Protein AF-A0AAV4L9K9-F1 (afdb_monomer_lite)

Organism: NCBI:txid2771369

Structure (mmCIF, N/CA/C/O backbone):
data_AF-A0AAV4L9K9-F1
#
_entry.id   AF-A0AAV4L9K9-F1
#
loop_
_atom_site.group_PDB
_atom_site.id
_atom_site.type_symbol
_atom_site.label_atom_id
_atom_site.label_alt_id
_atom_site.label_comp_id
_atom_site.label_asym_id
_atom_site.label_entity_id
_atom_site.label_seq_id
_atom_site.pdbx_PDB_ins_code
_atom_site.Cartn_x
_atom_site.Cartn_y
_atom_site.Cartn_z
_atom_site.occupancy
_atom_site.B_iso_or_equiv
_atom_site.auth_seq_id
_atom_site.auth_comp_id
_atom_site.auth_asym_id
_atom_site.auth_atom_id
_atom_site.pdbx_PDB_model_num
ATOM 1 N N . MET A 1 1 ? 15.169 -2.298 -7.541 1.00 57.03 1 MET A N 1
ATOM 2 C CA . MET A 1 1 ? 16.252 -2.962 -6.769 1.00 57.03 1 MET A CA 1
ATOM 3 C C . MET A 1 1 ? 15.955 -4.412 -6.360 1.00 57.03 1 MET A C 1
ATOM 5 O O . MET A 1 1 ? 16.905 -5.171 -6.265 1.00 57.03 1 MET A O 1
ATOM 9 N N . ILE A 1 2 ? 14.699 -4.859 -6.186 1.00 55.94 2 ILE A N 1
ATOM 10 C CA . ILE A 1 2 ? 14.401 -6.297 -5.949 1.00 55.94 2 ILE A CA 1
ATOM 11 C C . ILE A 1 2 ? 14.687 -7.193 -7.171 1.00 55.94 2 ILE A C 1
ATOM 13 O O . ILE A 1 2 ? 15.205 -8.294 -7.009 1.00 55.94 2 ILE A O 1
ATOM 17 N N . TYR A 1 3 ? 14.439 -6.697 -8.388 1.00 52.16 3 TYR A N 1
ATOM 18 C CA . TYR A 1 3 ? 14.710 -7.429 -9.639 1.00 52.16 3 TYR A CA 1
ATOM 19 C C . TYR A 1 3 ? 16.200 -7.645 -9.936 1.00 52.16 3 TYR A C 1
ATOM 21 O O . TYR A 1 3 ? 16.526 -8.395 -10.839 1.00 52.16 3 TYR A O 1
ATOM 29 N N . LEU A 1 4 ? 17.090 -6.976 -9.194 1.00 53.81 4 LEU A N 1
ATOM 30 C CA . LEU A 1 4 ? 18.540 -7.177 -9.289 1.00 53.81 4 LEU A CA 1
ATOM 31 C C . LEU A 1 4 ? 19.038 -8.300 -8.365 1.00 53.81 4 LEU A C 1
ATOM 33 O O . LEU A 1 4 ? 20.179 -8.723 -8.486 1.00 53.81 4 LEU A O 1
ATOM 37 N N . VAL A 1 5 ? 18.214 -8.731 -7.403 1.00 55.88 5 VAL A N 1
ATOM 38 C CA . VAL A 1 5 ? 18.561 -9.767 -6.412 1.00 55.88 5 VAL A CA 1
ATOM 39 C C . VAL A 1 5 ? 17.814 -11.072 -6.697 1.00 55.88 5 VAL A C 1
ATOM 41 O O . VAL A 1 5 ? 18.295 -12.148 -6.358 1.00 55.88 5 VAL A O 1
ATOM 44 N N . PHE A 1 6 ? 16.647 -10.989 -7.338 1.00 59.50 6 PHE A N 1
ATOM 45 C CA . PHE A 1 6 ? 15.855 -12.143 -7.740 1.00 59.50 6 PHE A CA 1
ATOM 46 C C . PHE A 1 6 ? 15.529 -12.065 -9.235 1.00 59.50 6 PHE A C 1
ATOM 48 O O . PHE A 1 6 ? 14.502 -11.500 -9.615 1.00 59.50 6 PHE A O 1
ATOM 55 N N . ASP A 1 7 ? 16.375 -12.680 -10.065 1.00 56.25 7 ASP A N 1
ATOM 56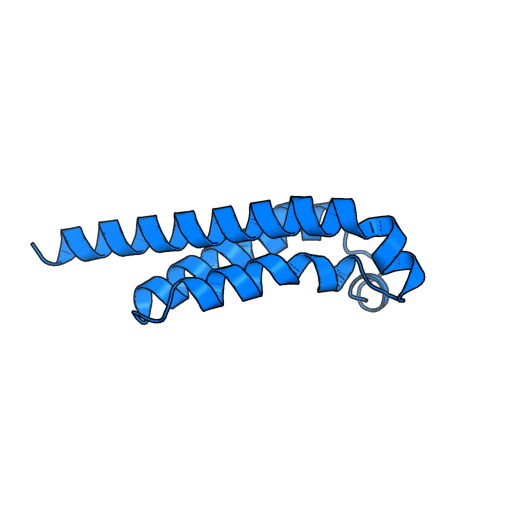 C CA . ASP A 1 7 ? 16.288 -12.667 -11.539 1.00 56.25 7 ASP A CA 1
ATOM 57 C C . ASP A 1 7 ? 14.952 -13.197 -12.111 1.00 56.25 7 ASP A C 1
ATOM 59 O O . ASP A 1 7 ? 14.640 -12.980 -13.278 1.00 56.25 7 ASP A O 1
ATOM 63 N N . TYR A 1 8 ? 14.131 -13.867 -11.293 1.00 59.62 8 TYR A N 1
ATOM 64 C CA . TYR A 1 8 ? 12.892 -14.538 -11.714 1.00 59.62 8 TYR A CA 1
ATOM 65 C C . TYR A 1 8 ? 11.608 -13.982 -11.086 1.00 59.62 8 TYR A C 1
ATOM 67 O O . TYR A 1 8 ? 10.522 -14.518 -11.328 1.00 59.62 8 TYR A O 1
ATOM 75 N N . VAL A 1 9 ? 11.676 -12.933 -10.260 1.00 64.19 9 VAL A N 1
ATOM 76 C CA . VAL A 1 9 ? 10.454 -12.405 -9.635 1.00 64.19 9 VAL A CA 1
ATOM 77 C C . VAL A 1 9 ? 9.693 -11.569 -10.652 1.00 64.19 9 VAL A C 1
ATOM 79 O O . VAL A 1 9 ? 10.069 -10.444 -10.974 1.00 64.19 9 VAL A O 1
ATOM 82 N N . ASN A 1 10 ? 8.586 -12.131 -11.137 1.00 74.56 10 ASN A N 1
ATOM 83 C CA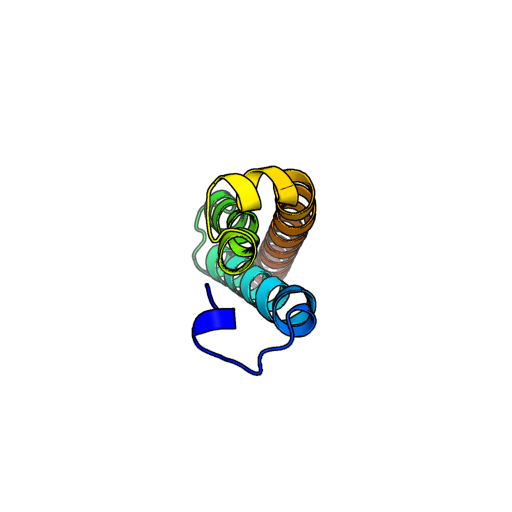 . ASN A 1 10 ? 7.675 -11.450 -12.041 1.00 74.56 10 ASN A CA 1
ATOM 84 C C . ASN A 1 10 ? 7.187 -10.126 -11.399 1.00 74.56 10 ASN A C 1
ATOM 86 O O . ASN A 1 10 ? 6.555 -10.165 -10.334 1.00 74.56 10 ASN A O 1
ATOM 90 N N . PRO A 1 11 ? 7.422 -8.966 -12.043 1.00 74.00 11 PRO A N 1
ATOM 91 C CA . PRO A 1 11 ? 7.014 -7.656 -11.535 1.00 74.00 11 PRO A CA 1
ATOM 92 C C . PRO A 1 11 ? 5.533 -7.535 -11.178 1.00 74.00 11 PRO A C 1
ATOM 94 O O . PRO A 1 11 ? 5.157 -6.825 -10.237 1.00 74.00 11 PRO A O 1
ATOM 97 N N . PHE A 1 12 ? 4.681 -8.270 -11.892 1.00 80.62 12 PHE A N 1
ATOM 98 C CA . PHE A 1 12 ? 3.251 -8.307 -11.629 1.00 80.62 12 PHE A CA 1
ATOM 99 C C . PHE 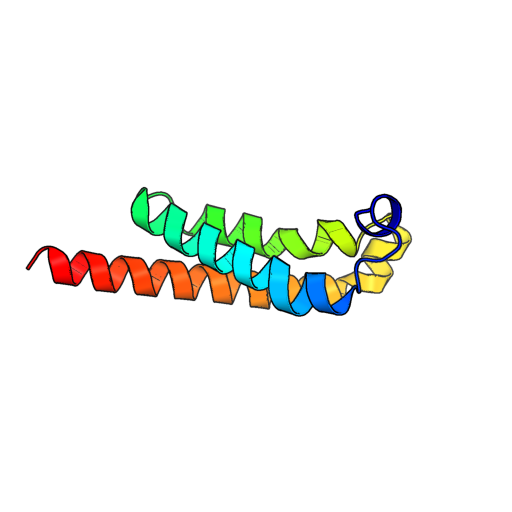A 1 12 ? 2.926 -9.009 -10.314 1.00 80.62 12 PHE A C 1
ATOM 101 O O . PHE A 1 12 ? 2.030 -8.562 -9.608 1.00 80.62 12 PHE A O 1
ATOM 108 N N . ILE A 1 13 ? 3.668 -10.051 -9.928 1.00 83.69 13 ILE A N 1
ATOM 109 C CA . ILE A 1 13 ? 3.445 -10.745 -8.651 1.00 83.69 13 ILE A CA 1
ATOM 110 C C . ILE A 1 13 ? 3.805 -9.819 -7.485 1.00 83.69 13 ILE A C 1
ATOM 112 O O . ILE A 1 13 ? 3.067 -9.732 -6.504 1.00 83.69 13 ILE A O 1
ATOM 116 N N . LEU A 1 14 ? 4.906 -9.075 -7.603 1.00 83.25 14 LEU A N 1
ATOM 117 C CA . LEU A 1 14 ? 5.306 -8.113 -6.577 1.00 83.25 14 LEU A CA 1
ATOM 118 C C . LEU A 1 14 ? 4.239 -7.029 -6.377 1.00 83.25 14 LEU A C 1
ATOM 120 O O . LEU A 1 14 ? 3.800 -6.784 -5.253 1.00 83.25 14 LEU A O 1
ATOM 124 N N . THR A 1 15 ? 3.783 -6.448 -7.485 1.00 85.12 15 THR A N 1
ATOM 125 C CA . THR A 1 15 ? 2.815 -5.345 -7.502 1.00 85.12 15 THR A CA 1
ATOM 126 C C . THR A 1 15 ? 1.412 -5.802 -7.088 1.00 85.12 15 THR A C 1
ATOM 128 O O . THR A 1 15 ? 0.758 -5.158 -6.280 1.00 85.12 15 THR A O 1
ATOM 131 N N . LEU A 1 16 ? 0.925 -6.928 -7.608 1.00 86.81 16 LEU A N 1
ATOM 132 C CA . LEU A 1 16 ? -0.476 -7.333 -7.450 1.00 86.81 16 LEU A CA 1
ATOM 133 C C . LEU A 1 16 ? -0.719 -8.261 -6.258 1.00 86.81 16 LEU A C 1
ATOM 135 O O . LEU A 1 16 ? -1.859 -8.384 -5.817 1.00 86.81 16 LEU A O 1
ATOM 139 N N . VAL A 1 17 ? 0.321 -8.916 -5.735 1.00 87.62 17 VAL A N 1
ATOM 140 C CA . VAL A 1 17 ? 0.178 -9.905 -4.657 1.00 87.62 17 VAL A CA 1
ATOM 141 C C . VAL A 1 17 ? 0.921 -9.454 -3.410 1.00 87.62 17 VAL A C 1
ATOM 143 O O . VAL A 1 17 ? 0.298 -9.217 -2.374 1.00 87.62 17 VAL A O 1
ATOM 146 N N . PHE A 1 18 ? 2.243 -9.295 -3.493 1.00 88.50 18 PHE A N 1
ATOM 147 C CA . PHE A 1 18 ? 3.057 -9.044 -2.302 1.00 88.50 18 PHE A CA 1
ATOM 148 C C . PHE A 1 18 ? 2.789 -7.672 -1.681 1.00 88.50 18 PHE A C 1
ATOM 150 O O . PHE A 1 18 ? 2.566 -7.591 -0.474 1.00 88.50 18 PHE A O 1
ATOM 157 N N . CYS A 1 19 ? 2.769 -6.596 -2.470 1.00 90.12 19 CYS A N 1
ATOM 158 C CA . CYS A 1 19 ? 2.545 -5.255 -1.929 1.00 90.12 19 CYS A CA 1
ATOM 159 C C . CYS A 1 19 ? 1.161 -5.091 -1.273 1.00 90.12 19 CYS A C 1
ATOM 161 O O . CYS A 1 19 ? 1.124 -4.661 -0.118 1.00 90.12 19 CYS A O 1
ATOM 163 N N . PRO A 1 20 ? 0.042 -5.503 -1.903 1.00 90.12 20 PRO A N 1
ATOM 164 C CA . PRO A 1 20 ? -1.268 -5.491 -1.258 1.00 90.12 20 PRO A CA 1
ATOM 165 C C . PRO A 1 20 ? -1.306 -6.332 0.018 1.00 90.12 20 PRO A C 1
ATOM 167 O O . PRO A 1 20 ? -1.859 -5.887 1.024 1.00 90.12 20 PRO A O 1
ATOM 170 N N . LEU A 1 21 ? -0.679 -7.515 0.015 1.00 92.81 21 LEU A N 1
ATOM 171 C CA . LEU A 1 21 ? -0.622 -8.380 1.192 1.00 92.81 21 LEU A CA 1
ATOM 172 C C . LEU A 1 21 ? 0.122 -7.701 2.351 1.00 92.81 21 LEU A C 1
ATOM 174 O O . LEU A 1 21 ? -0.382 -7.673 3.473 1.00 92.81 21 LEU A O 1
ATOM 178 N N . ILE A 1 22 ? 1.277 -7.087 2.080 1.00 92.38 22 ILE A N 1
ATOM 179 C CA . ILE A 1 22 ? 2.038 -6.323 3.078 1.00 92.38 22 ILE A CA 1
ATOM 180 C C . ILE A 1 22 ? 1.204 -5.147 3.603 1.00 92.38 22 ILE A C 1
ATOM 182 O O . ILE A 1 22 ? 1.161 -4.923 4.814 1.00 92.38 22 ILE A O 1
ATOM 186 N N . SER A 1 23 ? 0.491 -4.424 2.737 1.00 92.69 23 SER A N 1
ATOM 187 C CA . SER A 1 23 ? -0.401 -3.334 3.149 1.00 92.69 23 SER A CA 1
ATOM 188 C C . SER A 1 23 ? -1.526 -3.802 4.070 1.00 92.69 23 SER A C 1
ATOM 190 O O . SER A 1 23 ? -1.804 -3.143 5.075 1.00 92.69 23 SER A O 1
ATOM 192 N N . VAL A 1 24 ? -2.142 -4.954 3.787 1.00 93.75 24 VAL A N 1
ATOM 193 C CA . VAL A 1 24 ? -3.144 -5.563 4.677 1.00 93.75 24 VAL A CA 1
ATOM 194 C C . VAL A 1 24 ? -2.529 -5.886 6.037 1.00 93.75 24 VAL A C 1
ATOM 196 O O . VAL A 1 24 ? -3.095 -5.505 7.065 1.00 93.75 24 VAL A O 1
ATOM 199 N N . LEU A 1 25 ? -1.365 -6.542 6.056 1.00 93.56 25 LEU A N 1
ATOM 200 C CA . LEU A 1 25 ? -0.678 -6.921 7.291 1.00 93.56 25 LEU A CA 1
ATOM 201 C C . LEU A 1 25 ? -0.302 -5.697 8.129 1.00 93.56 25 LEU A C 1
ATOM 203 O O . LEU A 1 25 ? -0.562 -5.682 9.331 1.00 93.56 25 LEU A O 1
ATOM 207 N N . LEU A 1 26 ? 0.228 -4.640 7.507 1.00 91.81 26 LEU A N 1
ATOM 208 C CA . LEU A 1 26 ? 0.525 -3.376 8.182 1.00 91.81 26 LEU A CA 1
ATOM 209 C C . LEU A 1 26 ? -0.746 -2.745 8.759 1.00 91.81 26 LEU A C 1
ATOM 211 O O . LEU A 1 26 ? -0.773 -2.374 9.933 1.00 91.81 26 LEU A O 1
ATOM 215 N N . GLY A 1 27 ? -1.818 -2.655 7.971 1.00 89.62 27 GLY A N 1
ATOM 216 C CA . GLY A 1 27 ? -3.099 -2.121 8.432 1.00 89.62 27 GLY A CA 1
ATOM 217 C C . GLY A 1 27 ? -3.645 -2.875 9.648 1.00 89.62 27 GLY A C 1
ATOM 218 O O . GLY A 1 27 ? -3.998 -2.263 10.661 1.00 89.62 27 GLY A O 1
ATOM 219 N N . ALA A 1 28 ? -3.654 -4.207 9.578 1.00 90.12 28 ALA A N 1
ATOM 220 C CA . ALA A 1 28 ? -4.107 -5.080 10.655 1.00 90.12 28 ALA A CA 1
ATOM 221 C C . ALA A 1 28 ? -3.223 -4.968 11.908 1.00 90.12 28 ALA A C 1
ATOM 223 O O . ALA A 1 28 ? -3.730 -4.786 13.016 1.00 90.12 28 ALA A O 1
ATOM 224 N N . TRP A 1 29 ? -1.901 -5.011 11.739 1.00 90.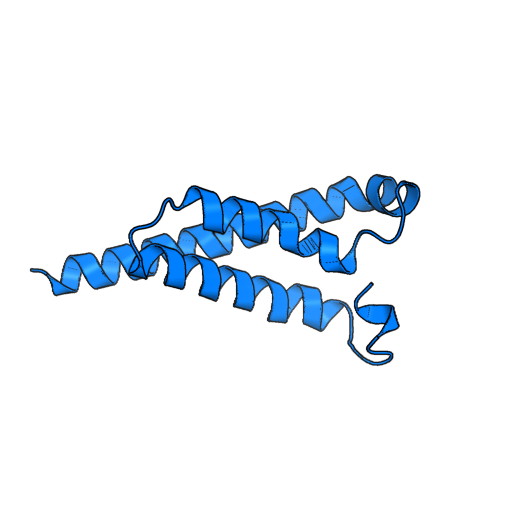19 29 TRP A N 1
ATOM 225 C CA . TRP A 1 29 ? -0.928 -4.917 12.826 1.00 90.19 29 TRP A CA 1
ATOM 226 C C . TRP A 1 29 ? -1.048 -3.605 13.604 1.00 90.19 29 TRP A C 1
ATOM 228 O O . TRP A 1 29 ? -1.143 -3.604 14.835 1.00 90.19 29 TRP A O 1
ATOM 238 N N . PHE A 1 30 ? -1.135 -2.474 12.900 1.00 88.75 30 PHE A N 1
ATOM 239 C CA . PHE A 1 30 ? -1.289 -1.168 13.543 1.00 88.75 30 PHE A CA 1
ATOM 240 C C . PHE A 1 30 ? -2.634 -1.025 14.269 1.00 88.75 30 PHE A C 1
ATOM 242 O O . PHE A 1 30 ? -2.670 -0.444 15.361 1.00 88.75 30 PHE A O 1
ATOM 249 N N . ALA A 1 31 ? -3.709 -1.618 13.736 1.00 87.12 31 ALA A N 1
ATOM 250 C CA . ALA A 1 31 ? -4.997 -1.682 14.427 1.00 87.12 31 ALA A CA 1
ATOM 251 C C . ALA A 1 31 ? -4.914 -2.505 15.725 1.00 87.12 31 ALA A C 1
ATOM 253 O O . ALA A 1 31 ? -5.457 -2.103 16.764 1.00 87.12 31 ALA A O 1
ATOM 254 N N . MET A 1 32 ? -4.184 -3.626 15.710 1.00 86.50 32 MET A N 1
ATOM 255 C CA . MET A 1 32 ? -3.949 -4.437 16.907 1.00 86.50 32 MET A CA 1
ATOM 256 C C . MET A 1 32 ? -3.175 -3.651 17.973 1.00 86.50 32 MET A C 1
ATOM 258 O O . MET A 1 32 ? -3.601 -3.610 19.130 1.00 86.50 32 MET A O 1
ATOM 262 N N . MET A 1 33 ? -2.122 -2.930 17.589 1.00 84.94 33 MET A N 1
ATOM 263 C CA . MET A 1 33 ? -1.292 -2.160 18.522 1.00 84.94 33 MET A CA 1
ATOM 264 C C . MET A 1 33 ? -1.905 -0.832 19.005 1.00 84.94 33 MET A C 1
ATOM 266 O O . MET A 1 33 ? -1.274 -0.133 19.794 1.00 84.94 33 MET A O 1
ATOM 270 N N . ARG A 1 34 ? -3.106 -0.445 18.538 1.00 75.69 34 ARG A N 1
ATOM 271 C CA . ARG A 1 34 ? -3.709 0.891 18.771 1.00 75.69 34 ARG A CA 1
ATOM 272 C C . ARG A 1 34 ? -2.791 2.055 18.372 1.00 75.69 34 ARG A C 1
ATOM 274 O O . ARG A 1 34 ? -2.909 3.158 18.905 1.00 75.69 34 ARG A O 1
ATOM 281 N N . LYS A 1 35 ? -1.855 1.819 17.452 1.00 73.94 35 LYS A N 1
ATOM 282 C CA . LYS A 1 35 ? -0.938 2.859 16.978 1.00 73.94 35 LYS A CA 1
ATOM 283 C C . LYS A 1 35 ? -1.620 3.718 15.917 1.00 73.94 35 LYS A C 1
ATOM 285 O O . LYS A 1 35 ? -2.661 3.365 15.368 1.00 73.94 35 LYS A O 1
ATOM 290 N N . LYS A 1 36 ? -1.040 4.888 15.643 1.00 77.38 36 LYS A N 1
ATOM 291 C CA . LYS A 1 36 ? -1.611 5.849 14.695 1.00 77.38 36 LYS A CA 1
ATOM 292 C C . LYS A 1 36 ? -1.719 5.213 13.303 1.00 77.38 36 LYS A C 1
ATOM 294 O O . LYS A 1 36 ? -0.696 4.921 12.687 1.00 77.38 36 LYS A O 1
ATOM 299 N N . LYS A 1 37 ? -2.952 5.100 12.790 1.00 79.81 37 LYS A N 1
ATOM 300 C CA . LYS A 1 37 ? -3.285 4.650 11.420 1.00 79.81 37 LYS A CA 1
ATOM 301 C C . LYS A 1 37 ? -2.433 5.308 10.328 1.00 79.81 37 LYS A C 1
ATOM 303 O O . LYS A 1 37 ? -2.165 4.698 9.303 1.00 79.81 37 LYS A O 1
ATOM 308 N N . LEU A 1 38 ? -1.983 6.541 10.576 1.00 86.06 38 LEU A N 1
ATOM 309 C CA . LEU A 1 38 ? -1.172 7.324 9.650 1.00 86.06 38 LEU A CA 1
ATOM 310 C C . LEU A 1 38 ? 0.152 6.634 9.293 1.00 86.06 38 LEU A C 1
ATOM 312 O O . LEU A 1 38 ? 0.574 6.710 8.149 1.00 86.06 38 LEU A O 1
ATOM 316 N N . ILE A 1 39 ? 0.776 5.916 10.233 1.00 85.88 39 ILE A N 1
ATOM 317 C CA . ILE A 1 39 ? 2.064 5.255 9.979 1.00 85.88 39 ILE A CA 1
ATOM 318 C C . ILE A 1 39 ? 1.884 4.103 8.982 1.00 85.88 39 ILE A C 1
ATOM 320 O O . ILE A 1 39 ? 2.625 4.025 8.010 1.00 85.88 39 ILE A O 1
ATOM 324 N N . ALA A 1 40 ? 0.863 3.258 9.164 1.00 84.06 40 ALA A N 1
ATOM 325 C CA . ALA A 1 40 ? 0.568 2.170 8.228 1.00 84.06 40 ALA A CA 1
ATOM 326 C C . ALA A 1 40 ? 0.258 2.688 6.813 1.00 84.06 40 ALA A C 1
ATOM 328 O O . ALA A 1 40 ? 0.660 2.067 5.829 1.00 84.06 40 ALA A O 1
ATOM 329 N N . LEU A 1 41 ? -0.416 3.839 6.718 1.00 88.56 41 LEU A N 1
ATOM 330 C CA . LEU A 1 41 ? -0.727 4.493 5.447 1.00 88.56 41 LEU A CA 1
ATOM 331 C C . LEU A 1 41 ? 0.527 5.003 4.745 1.00 88.56 41 LEU A C 1
ATOM 333 O O . LEU A 1 41 ? 0.731 4.688 3.579 1.00 88.56 41 LEU A O 1
ATOM 337 N N . VAL A 1 42 ? 1.373 5.747 5.461 1.00 90.56 42 VAL A N 1
ATOM 338 C CA . VAL A 1 42 ? 2.614 6.302 4.906 1.00 90.56 42 VAL A CA 1
ATOM 339 C C . VAL A 1 42 ? 3.549 5.182 4.462 1.00 9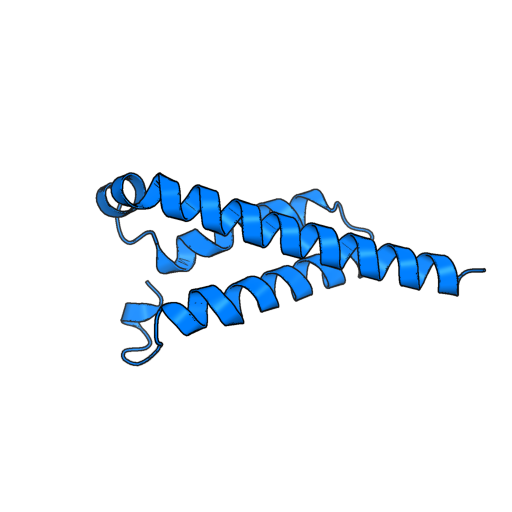0.56 42 VAL A C 1
ATOM 341 O O . VAL A 1 42 ? 4.048 5.218 3.344 1.00 90.56 42 VAL A O 1
ATOM 344 N N . VAL A 1 43 ? 3.733 4.144 5.283 1.00 90.00 43 VAL A N 1
ATOM 345 C CA . VAL A 1 43 ? 4.586 3.004 4.912 1.00 90.00 43 VAL A CA 1
ATOM 346 C C . VAL A 1 43 ? 4.029 2.285 3.680 1.00 90.00 43 VAL A C 1
ATOM 348 O O . VAL A 1 43 ? 4.782 1.984 2.760 1.00 90.00 43 VAL A O 1
ATOM 351 N N . SER A 1 44 ? 2.710 2.073 3.611 1.00 90.06 44 SER A N 1
ATOM 352 C CA . SER A 1 44 ? 2.084 1.419 2.453 1.00 90.06 44 SER A CA 1
ATOM 353 C C . SER A 1 44 ? 2.157 2.262 1.178 1.00 90.06 44 SER A C 1
ATOM 355 O O . SER A 1 44 ? 2.341 1.718 0.096 1.00 90.06 44 SER A O 1
ATOM 357 N N . PHE A 1 45 ? 2.074 3.586 1.300 1.00 91.31 45 PHE A N 1
ATOM 358 C CA . PHE A 1 45 ? 2.209 4.519 0.181 1.00 91.31 45 PHE A CA 1
ATOM 359 C C . PHE A 1 45 ? 3.619 4.519 -0.429 1.00 91.31 45 PHE A C 1
ATOM 361 O O . PHE A 1 45 ? 3.793 4.765 -1.621 1.00 91.31 45 PHE A O 1
ATOM 368 N N . VAL A 1 46 ? 4.634 4.224 0.384 1.00 90.44 46 VAL A N 1
ATOM 369 C CA . VAL A 1 46 ? 6.044 4.217 -0.024 1.00 90.44 46 VAL A CA 1
ATOM 370 C C . VAL A 1 46 ? 6.486 2.846 -0.565 1.00 90.44 46 VAL A C 1
ATOM 372 O O . VAL A 1 46 ? 7.479 2.778 -1.282 1.00 90.44 46 VAL A O 1
ATOM 375 N N . LEU A 1 47 ? 5.724 1.766 -0.331 1.00 87.81 47 LEU A N 1
ATOM 376 C CA . LEU A 1 47 ? 6.013 0.415 -0.853 1.00 87.81 47 LEU A CA 1
ATOM 377 C C . LEU A 1 47 ? 6.357 0.354 -2.353 1.00 87.81 47 LEU A C 1
ATOM 379 O O . LEU A 1 47 ? 7.308 -0.357 -2.686 1.00 87.81 47 LEU A O 1
ATOM 383 N N . PRO A 1 48 ? 5.665 1.073 -3.265 1.00 84.88 48 PRO A N 1
ATOM 384 C CA . PRO A 1 48 ? 5.984 1.001 -4.685 1.00 84.88 48 PRO A CA 1
ATOM 385 C C . PRO A 1 48 ? 7.407 1.463 -5.013 1.00 84.88 48 PRO A C 1
ATOM 387 O O . PRO A 1 48 ? 7.997 1.007 -5.991 1.00 84.88 48 PRO A O 1
ATOM 390 N N . LEU A 1 49 ? 8.002 2.323 -4.178 1.00 84.44 49 LEU A N 1
ATOM 391 C CA . LEU A 1 49 ? 9.371 2.791 -4.387 1.00 84.44 49 LEU A CA 1
ATOM 392 C C . LEU A 1 49 ? 10.393 1.649 -4.330 1.00 84.44 49 LEU A C 1
ATOM 394 O O . LEU A 1 49 ? 11.404 1.715 -5.019 1.00 84.44 49 LEU A O 1
ATOM 398 N N . LEU A 1 50 ? 10.118 0.556 -3.609 1.00 79.81 50 LEU A N 1
ATOM 399 C CA . LEU A 1 50 ? 11.036 -0.589 -3.516 1.00 79.81 50 LEU A CA 1
ATOM 400 C C . LEU A 1 50 ? 11.353 -1.225 -4.883 1.00 79.81 50 LEU A C 1
ATOM 402 O O . LEU A 1 50 ? 12.403 -1.855 -5.065 1.00 79.81 50 LEU A O 1
ATOM 406 N N . TYR A 1 51 ? 10.452 -1.062 -5.853 1.00 76.25 51 TYR A N 1
ATOM 407 C CA . TYR A 1 51 ? 10.587 -1.650 -7.181 1.00 76.25 51 TYR A CA 1
ATOM 408 C C . TYR A 1 51 ? 10.496 -0.650 -8.336 1.00 76.25 51 TYR A C 1
ATOM 410 O O . TYR A 1 51 ? 10.943 -0.991 -9.426 1.00 76.25 51 TYR A O 1
ATOM 418 N N . ILE A 1 52 ? 9.982 0.563 -8.111 1.00 74.25 52 ILE A N 1
ATOM 419 C CA . ILE A 1 52 ? 9.869 1.604 -9.143 1.00 74.25 52 ILE A CA 1
ATOM 420 C C . ILE A 1 52 ? 11.133 2.468 -9.254 1.00 74.25 52 ILE A C 1
ATOM 422 O O . ILE A 1 52 ? 11.478 2.883 -10.354 1.00 74.25 52 ILE A O 1
ATOM 426 N N . THR A 1 53 ? 11.843 2.752 -8.157 1.00 72.19 53 THR A N 1
ATOM 427 C CA . THR A 1 53 ? 13.008 3.653 -8.199 1.00 72.19 53 THR A CA 1
ATOM 428 C C . THR A 1 53 ? 14.322 2.877 -8.171 1.00 72.19 53 THR A C 1
ATOM 430 O O . THR A 1 53 ? 14.612 2.145 -7.224 1.00 72.19 53 THR A O 1
ATOM 433 N N . SER A 1 54 ? 15.125 3.056 -9.219 1.00 72.44 54 SER A N 1
ATOM 434 C CA . SER A 1 54 ? 16.537 2.635 -9.265 1.00 72.44 54 SER A CA 1
ATOM 435 C C . SER A 1 54 ? 17.477 3.843 -9.362 1.00 72.44 54 SER A C 1
ATOM 437 O O . SER A 1 54 ? 18.601 3.790 -8.877 1.00 72.44 54 SER A O 1
ATOM 439 N N . ASP A 1 55 ? 16.983 4.949 -9.917 1.00 81.31 55 ASP A N 1
ATOM 440 C CA . ASP A 1 55 ? 17.657 6.233 -10.067 1.00 81.31 55 ASP A CA 1
ATOM 441 C C . ASP A 1 55 ? 16.607 7.360 -10.170 1.00 81.31 55 ASP A C 1
ATOM 443 O O . ASP A 1 55 ? 15.410 7.105 -10.347 1.00 81.31 55 ASP A O 1
ATOM 447 N N . TRP A 1 56 ? 17.055 8.614 -10.056 1.00 82.62 56 TRP A N 1
ATOM 448 C CA . TRP A 1 56 ? 16.171 9.784 -10.031 1.00 82.62 56 TRP A CA 1
ATOM 449 C C . TRP A 1 56 ? 15.389 9.988 -11.338 1.00 82.62 56 TRP A C 1
ATOM 451 O O . TRP A 1 56 ? 14.231 10.405 -11.300 1.00 82.62 56 TRP A O 1
ATOM 461 N N . ASN A 1 57 ? 15.972 9.640 -12.490 1.00 85.50 57 ASN A N 1
ATOM 462 C CA . ASN A 1 57 ? 15.300 9.778 -13.783 1.00 85.50 57 ASN A CA 1
ATOM 463 C C . ASN A 1 57 ? 14.191 8.731 -13.927 1.00 85.50 57 ASN A C 1
ATOM 465 O O . ASN A 1 57 ? 13.075 9.060 -14.335 1.00 85.50 57 ASN A O 1
ATOM 469 N N . THR A 1 58 ? 14.457 7.492 -13.507 1.00 82.44 58 THR A N 1
ATOM 470 C CA . THR A 1 58 ? 13.449 6.426 -13.457 1.00 82.44 58 THR A CA 1
ATOM 471 C C . THR A 1 58 ? 12.320 6.765 -12.483 1.00 82.44 58 THR A C 1
ATOM 473 O O . THR A 1 58 ? 11.156 6.504 -12.788 1.00 82.44 58 THR A O 1
ATOM 476 N N . PHE A 1 59 ? 12.618 7.394 -11.341 1.00 84.12 59 PHE A N 1
ATOM 477 C CA . PHE A 1 59 ? 11.582 7.858 -10.415 1.00 84.12 59 PHE A CA 1
ATOM 478 C C . PHE A 1 59 ? 10.655 8.898 -11.060 1.00 84.12 59 PHE A C 1
ATOM 480 O O . PHE A 1 59 ? 9.437 8.732 -11.007 1.00 84.12 59 PHE A O 1
ATOM 487 N N . ILE A 1 60 ? 11.210 9.924 -11.716 1.00 87.44 60 ILE A N 1
ATOM 488 C CA . ILE A 1 60 ? 10.419 10.961 -12.399 1.00 87.44 60 ILE A CA 1
ATOM 489 C C . ILE A 1 60 ? 9.547 10.343 -13.498 1.00 87.44 60 ILE A C 1
ATOM 491 O O . ILE A 1 60 ? 8.355 10.639 -13.575 1.00 87.44 60 ILE A O 1
ATOM 495 N N . ALA A 1 61 ? 10.108 9.434 -14.300 1.00 87.38 61 ALA A N 1
ATOM 496 C CA . ALA A 1 61 ? 9.377 8.749 -15.365 1.00 87.38 61 ALA A CA 1
ATOM 497 C C . ALA A 1 61 ? 8.210 7.890 -14.841 1.00 87.38 61 ALA A C 1
ATOM 499 O O . ALA A 1 61 ? 7.213 7.706 -15.535 1.00 87.38 61 ALA A O 1
ATOM 500 N N . ASN A 1 62 ? 8.305 7.392 -13.606 1.00 87.00 62 ASN A N 1
ATOM 501 C CA . ASN A 1 62 ? 7.306 6.519 -12.993 1.00 87.00 62 ASN A CA 1
ATOM 502 C C . ASN A 1 62 ? 6.516 7.187 -11.854 1.00 87.00 62 ASN A C 1
ATOM 504 O O . ASN A 1 62 ? 5.821 6.501 -11.100 1.00 87.00 62 ASN A O 1
ATOM 508 N N . LEU A 1 63 ? 6.572 8.517 -11.729 1.00 88.94 63 LEU A N 1
ATOM 509 C CA . LEU A 1 63 ? 5.914 9.257 -10.649 1.00 88.94 63 LEU A CA 1
ATOM 510 C C . LEU A 1 63 ? 4.399 8.995 -10.609 1.00 88.94 63 LEU A C 1
ATOM 512 O O . LEU A 1 63 ? 3.823 8.792 -9.540 1.00 88.94 63 LEU A O 1
ATOM 516 N N . GLY A 1 64 ? 3.760 8.936 -11.781 1.00 89.81 64 GLY A N 1
ATOM 517 C CA . GLY A 1 64 ? 2.335 8.618 -11.900 1.00 89.81 64 GLY A CA 1
ATOM 518 C C . GLY A 1 64 ? 2.002 7.202 -11.424 1.00 89.81 64 GLY A C 1
ATOM 519 O O . GLY A 1 64 ? 1.030 7.007 -10.695 1.00 89.81 64 GLY A O 1
ATOM 520 N N . ALA A 1 65 ? 2.843 6.221 -11.765 1.00 87.75 65 ALA A N 1
ATOM 521 C CA . ALA A 1 65 ? 2.680 4.846 -11.300 1.00 87.75 65 ALA A CA 1
ATOM 522 C C . ALA A 1 65 ? 2.868 4.748 -9.780 1.00 87.75 65 ALA A C 1
ATOM 524 O O . ALA A 1 65 ? 2.079 4.088 -9.106 1.00 87.75 65 ALA A O 1
ATOM 525 N N . TRP A 1 66 ? 3.864 5.443 -9.223 1.00 90.75 66 TRP A N 1
ATOM 526 C CA . TRP A 1 66 ? 4.061 5.508 -7.777 1.00 90.75 66 TRP A CA 1
ATOM 527 C C . TRP A 1 66 ? 2.844 6.098 -7.059 1.00 90.75 66 TRP A C 1
ATOM 529 O O . TRP A 1 66 ? 2.364 5.495 -6.102 1.00 90.75 66 TRP A O 1
ATOM 539 N N . LEU A 1 67 ? 2.306 7.222 -7.539 1.00 92.62 67 LEU A N 1
ATOM 540 C CA . LEU A 1 67 ? 1.117 7.844 -6.953 1.00 92.62 67 LEU A CA 1
ATOM 541 C C . LEU A 1 67 ? -0.097 6.910 -7.000 1.00 92.62 67 LEU A C 1
ATOM 543 O O . LEU A 1 67 ? -0.781 6.739 -5.989 1.00 92.62 67 LEU A O 1
ATOM 547 N N . LEU A 1 68 ? -0.351 6.267 -8.140 1.00 92.81 68 LEU A N 1
ATOM 548 C CA . LEU A 1 68 ? -1.477 5.346 -8.299 1.00 92.81 68 LEU A CA 1
ATOM 549 C C . LEU A 1 68 ? -1.350 4.125 -7.377 1.00 92.81 68 LEU A C 1
ATOM 551 O O . LEU A 1 68 ? -2.241 3.852 -6.575 1.00 92.81 68 LEU A O 1
ATOM 555 N N . TRP A 1 69 ? -0.232 3.402 -7.446 1.00 91.50 69 TRP A N 1
ATOM 556 C CA . TRP A 1 69 ? -0.039 2.194 -6.642 1.00 91.50 69 TRP A CA 1
ATOM 557 C C . TRP A 1 69 ? 0.089 2.514 -5.154 1.00 91.50 69 TRP A C 1
ATOM 559 O O . TRP A 1 69 ? -0.496 1.826 -4.321 1.00 91.50 69 TRP A O 1
ATOM 569 N N . GLY A 1 70 ? 0.781 3.599 -4.8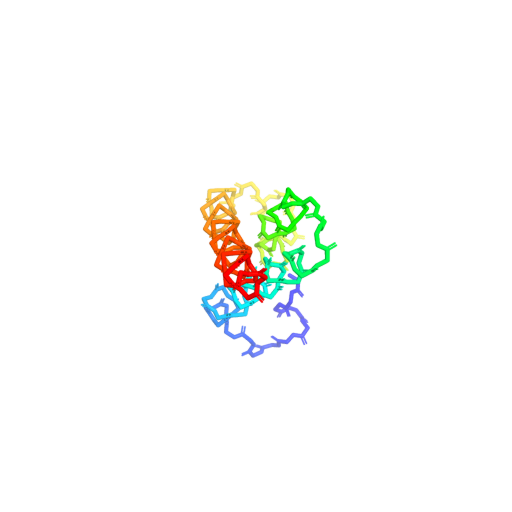07 1.00 92.19 70 GLY A N 1
ATOM 570 C CA . GLY A 1 70 ? 0.934 4.045 -3.427 1.00 92.19 70 GLY A CA 1
ATOM 571 C C . GLY A 1 70 ? -0.407 4.402 -2.793 1.00 92.19 70 GLY A C 1
ATOM 572 O O . GLY A 1 70 ? -0.688 3.982 -1.669 1.00 92.19 70 GLY A O 1
ATOM 573 N N . THR A 1 71 ? -1.269 5.139 -3.502 1.00 94.06 71 THR A N 1
ATOM 574 C CA . THR A 1 71 ? -2.612 5.470 -2.994 1.00 94.06 71 THR A CA 1
ATOM 575 C C . THR A 1 71 ? -3.489 4.231 -2.840 1.00 94.06 71 THR A C 1
ATOM 577 O O . THR A 1 71 ? -4.156 4.094 -1.812 1.00 94.06 71 THR A O 1
ATOM 580 N N . LEU A 1 72 ? -3.445 3.294 -3.792 1.00 94.69 72 LEU A N 1
ATOM 581 C CA . LEU A 1 72 ? -4.162 2.019 -3.696 1.00 94.69 72 LEU A CA 1
ATOM 582 C C . LEU A 1 72 ? -3.711 1.203 -2.479 1.00 94.69 72 LEU A C 1
ATOM 584 O O . LEU A 1 72 ? -4.542 0.751 -1.692 1.00 94.69 72 LEU A O 1
ATOM 588 N N . TYR A 1 73 ? -2.406 1.061 -2.265 1.00 94.00 73 TYR A N 1
ATOM 589 C CA . TYR A 1 73 ? -1.856 0.329 -1.122 1.00 94.00 73 TYR A CA 1
ATOM 590 C C . TYR A 1 73 ? -2.180 1.002 0.213 1.00 94.00 73 TYR A C 1
ATOM 592 O O . TYR A 1 73 ? -2.544 0.331 1.182 1.00 94.00 73 TYR A O 1
ATOM 600 N N . ALA A 1 74 ? -2.129 2.334 0.273 1.00 92.12 74 ALA A N 1
ATOM 601 C CA . ALA A 1 74 ? -2.585 3.081 1.438 1.00 92.12 74 ALA A CA 1
ATOM 602 C C . ALA A 1 74 ? -4.080 2.831 1.713 1.00 92.12 74 ALA A C 1
ATOM 604 O O . ALA A 1 74 ? -4.462 2.560 2.853 1.00 92.12 74 ALA A O 1
ATOM 605 N N . LEU A 1 75 ? -4.931 2.842 0.683 1.00 95.06 75 LEU A N 1
ATOM 606 C CA . LEU A 1 75 ? -6.353 2.534 0.831 1.00 95.06 75 LEU A CA 1
ATOM 607 C C . LEU A 1 75 ? -6.570 1.113 1.372 1.00 95.06 75 LEU A C 1
ATOM 609 O O . LEU A 1 75 ? -7.346 0.930 2.311 1.00 95.06 75 LEU A O 1
ATOM 613 N N . VAL A 1 76 ? -5.846 0.123 0.848 1.00 94.94 76 VAL A N 1
ATOM 614 C CA . VAL A 1 76 ? -5.884 -1.265 1.337 1.00 94.94 76 VAL A CA 1
ATOM 615 C C . VAL A 1 76 ? -5.505 -1.339 2.820 1.00 94.94 76 VAL A C 1
ATOM 617 O O . VAL A 1 76 ? -6.243 -1.923 3.617 1.00 94.94 76 VAL A O 1
ATOM 620 N N . ALA A 1 77 ? -4.412 -0.687 3.225 1.00 94.06 77 ALA A N 1
ATOM 621 C CA . ALA A 1 77 ? -3.992 -0.641 4.625 1.00 94.06 77 ALA A CA 1
ATOM 622 C C . ALA A 1 77 ? -5.034 0.042 5.528 1.00 94.06 77 ALA A C 1
ATOM 624 O O . ALA A 1 77 ? -5.297 -0.418 6.643 1.00 94.06 77 ALA A O 1
ATOM 625 N N . TYR A 1 78 ? -5.673 1.115 5.050 1.00 93.31 78 TYR A N 1
ATOM 626 C CA . TYR A 1 78 ? -6.755 1.788 5.770 1.00 93.31 78 TYR A CA 1
ATOM 627 C C . TYR A 1 78 ? -7.961 0.866 5.980 1.00 93.31 78 TYR A C 1
ATOM 629 O O . TYR A 1 78 ? -8.482 0.777 7.097 1.00 93.31 78 TYR A O 1
ATOM 637 N N . LEU A 1 79 ? -8.398 0.172 4.926 1.00 93.69 79 LEU A N 1
ATOM 638 C CA . LEU A 1 79 ? -9.529 -0.752 4.987 1.00 93.69 79 LEU A CA 1
ATOM 639 C C . LEU A 1 79 ? -9.240 -1.917 5.937 1.00 93.69 79 LEU A C 1
ATOM 641 O O . LEU A 1 79 ? -10.074 -2.212 6.793 1.00 93.69 79 LEU A O 1
ATOM 645 N N . ALA A 1 80 ? -8.041 -2.502 5.868 1.00 93.44 80 ALA A N 1
ATOM 646 C CA . ALA A 1 80 ? -7.605 -3.550 6.788 1.00 93.44 80 ALA A CA 1
ATOM 647 C C . ALA A 1 80 ? -7.605 -3.062 8.246 1.00 93.44 80 ALA A C 1
ATOM 649 O O . ALA A 1 80 ? -8.177 -3.708 9.129 1.00 93.44 80 ALA A O 1
ATOM 650 N N . HIS A 1 81 ? -7.054 -1.871 8.501 1.00 92.19 81 HIS A N 1
ATOM 651 C CA . HIS A 1 81 ? -7.064 -1.268 9.832 1.00 92.19 81 HIS A CA 1
ATOM 652 C C . HIS A 1 81 ? -8.494 -1.060 10.352 1.00 92.19 81 HIS A C 1
ATOM 654 O O . HIS A 1 81 ? -8.798 -1.358 11.514 1.00 92.19 81 HIS A O 1
ATOM 660 N N . LYS A 1 82 ? -9.388 -0.521 9.513 1.00 90.94 82 LYS A N 1
ATOM 661 C CA . LYS A 1 82 ? -10.791 -0.271 9.867 1.00 90.94 82 LYS A CA 1
ATOM 662 C C . LYS A 1 82 ? -11.526 -1.580 10.158 1.00 90.94 82 LYS A C 1
ATOM 664 O O . LYS A 1 82 ? -12.196 -1.660 11.185 1.00 90.94 82 LYS A O 1
ATOM 669 N N . ALA A 1 83 ? -11.354 -2.603 9.321 1.00 92.38 83 ALA A N 1
ATOM 670 C CA . ALA A 1 83 ? -11.970 -3.915 9.499 1.00 92.38 83 ALA A CA 1
ATOM 671 C C . ALA A 1 83 ? -11.573 -4.553 10.840 1.00 92.38 83 ALA A C 1
ATOM 673 O O . ALA A 1 83 ? -12.443 -4.888 11.644 1.00 92.38 83 ALA A O 1
ATOM 674 N N . VAL A 1 84 ? -10.271 -4.618 11.140 1.00 91.75 84 VAL A N 1
ATOM 675 C CA . VAL A 1 84 ? -9.764 -5.175 12.407 1.00 91.75 84 VAL A CA 1
ATOM 676 C C . VAL A 1 84 ? -10.250 -4.367 13.610 1.00 91.75 84 VAL A C 1
ATOM 678 O O . VAL A 1 84 ? -10.653 -4.935 14.626 1.00 91.75 84 VAL A O 1
ATOM 681 N N . SER A 1 85 ? -10.277 -3.037 13.496 1.00 87.88 85 SER A N 1
ATOM 682 C CA . SER A 1 85 ? -10.775 -2.168 14.568 1.00 87.88 85 SER A CA 1
ATOM 683 C C . SER A 1 85 ? -12.262 -2.399 14.861 1.00 87.88 85 SER A C 1
ATOM 685 O O . SER A 1 85 ? -12.645 -2.428 16.030 1.00 87.88 85 SER A O 1
ATOM 687 N N . ILE A 1 86 ? -13.094 -2.599 13.829 1.00 89.25 86 ILE A N 1
ATOM 688 C CA . ILE A 1 86 ? -14.531 -2.892 13.969 1.00 89.25 86 ILE A CA 1
ATOM 689 C C . ILE A 1 86 ? -14.747 -4.260 14.617 1.00 89.25 86 ILE A C 1
ATOM 691 O O . ILE A 1 86 ? -15.507 -4.359 15.580 1.00 89.25 86 ILE A O 1
ATOM 695 N N . ILE A 1 87 ? -14.070 -5.303 14.124 1.00 88.62 87 ILE A N 1
ATOM 696 C CA . ILE A 1 87 ? -14.181 -6.668 14.663 1.00 88.62 87 ILE A CA 1
ATOM 697 C C . ILE A 1 87 ? -13.805 -6.674 16.147 1.00 88.62 87 ILE A C 1
ATOM 699 O O . ILE A 1 87 ? -14.540 -7.192 16.986 1.00 88.62 87 ILE A O 1
ATOM 703 N N . ARG A 1 88 ? -12.702 -6.010 16.502 1.00 81.44 88 ARG A N 1
ATOM 704 C CA . ARG A 1 88 ? -12.248 -5.948 17.893 1.00 81.44 88 ARG A CA 1
ATOM 705 C C . ARG A 1 88 ? -13.124 -5.057 18.778 1.00 81.44 88 ARG A C 1
ATOM 707 O O . ARG A 1 88 ? -13.228 -5.311 19.972 1.00 81.44 88 ARG A O 1
ATOM 714 N N . GLY A 1 89 ? -13.751 -4.024 18.214 1.00 74.75 89 GLY A N 1
ATOM 715 C CA . GLY A 1 89 ? -14.752 -3.211 18.906 1.00 74.75 89 GLY A CA 1
ATOM 716 C C . GLY A 1 89 ? -16.025 -3.997 19.228 1.00 74.75 89 GLY A C 1
ATOM 717 O O . GLY A 1 89 ? -16.571 -3.836 20.315 1.00 74.75 89 GLY A O 1
ATOM 718 N N . LYS A 1 90 ? -16.452 -4.894 18.328 1.00 63.22 90 LYS A N 1
ATOM 719 C CA . LYS A 1 90 ? -17.555 -5.835 18.578 1.00 63.22 90 LYS A CA 1
ATOM 720 C C . LYS A 1 90 ? -17.209 -6.868 19.652 1.00 63.22 90 LYS A C 1
ATOM 722 O O . LYS A 1 90 ? -18.056 -7.150 20.476 1.00 63.22 90 LYS A O 1
ATOM 727 N N . SER A 1 91 ? -15.968 -7.356 19.696 1.00 58.81 91 SER A N 1
ATOM 728 C CA . SER A 1 91 ? -15.511 -8.340 20.697 1.00 58.81 91 SER A CA 1
ATOM 729 C C . SER A 1 91 ? -15.455 -7.820 22.146 1.00 58.81 91 SER A C 1
ATOM 731 O O . SER A 1 91 ? -15.179 -8.602 23.051 1.00 58.81 91 SER A O 1
ATOM 733 N N . LYS A 1 92 ? -15.634 -6.512 22.375 1.00 52.66 92 LYS A N 1
ATOM 734 C CA . LYS A 1 92 ? -15.650 -5.896 23.714 1.00 52.66 92 LYS A CA 1
ATOM 735 C C . LYS A 1 92 ? -17.055 -5.576 24.241 1.00 52.66 92 LYS A C 1
ATOM 737 O O . LYS A 1 92 ? -17.152 -5.059 25.352 1.00 52.66 92 LYS A O 1
ATOM 742 N N . LYS A 1 93 ? -18.094 -5.797 23.436 1.00 45.06 93 LYS A N 1
ATOM 743 C CA . LYS A 1 93 ? -19.497 -5.744 23.858 1.00 45.06 93 LYS A CA 1
ATOM 744 C C . LYS A 1 93 ? -19.979 -7.157 24.132 1.00 45.06 93 LYS A C 1
ATOM 746 O O . LYS A 1 93 ? -20.824 -7.277 25.037 1.00 45.06 93 LYS A O 1
#

Secondary structure (DSSP, 8-state):
-GGGT-TT--HHHIIIIIHHHHHHHHHHHHHHTT--HHHHHHHHHHTTHHHH-SSHHHHHHTHHHHHHHHHHHHHHHHHHHHHHHHHHHHTT-

Sequence (93 aa):
MIYLVFDYVNPFILTLVFCPLISVLLGAWFAMMRKKKLIALVVSFVLPLLYITSDWNTFIANLGAWLLWGTLYALVAYLAHKAVSIIRGKSKK

Foldseek 3Di:
DVCVVPVPDDPCCCLPPVLLVQLLVLLLVCLVVVHDLVVSLVVSLCSVCVPQDPDPVSCVVCVVVSNVSSNVSSVSSPVSNVVNNVVVVVVVD

Radius of gyration: 15.08 Å; chains: 1; bounding box: 38×26×39 Å

pLDDT: mean 82.81, std 12.15, range [45.06, 95.06]